Protein AF-A0A3R6WXN3-F1 (afdb_monomer_lite)

Secondary structure (DSSP, 8-state):
---SHHHHHHHHHHHHHHHHHHHHTTS-SS---HHHHHHHHHHHHHHHHHHHHHTT-PPPHHHHHHHHHHHHHHHHHHTT----S-HHHHHHHHHHHHHHHHHHHHHS-TTTS-----HHHHIIIIISTT----HHHHHHHHHTS-HHHHHHHHHHHHHHHHHHHHHHHHHH-

Structure (mmCIF, N/CA/C/O backbone):
data_AF-A0A3R6WXN3-F1
#
_entry.id   AF-A0A3R6WXN3-F1
#
loop_
_atom_site.group_PDB
_atom_site.id
_atom_site.type_symbol
_atom_site.label_atom_id
_atom_site.label_alt_id
_atom_site.label_comp_id
_atom_site.label_asym_id
_atom_site.label_entity_id
_atom_site.label_seq_id
_atom_site.pdbx_PDB_ins_code
_atom_site.Cartn_x
_atom_site.Cartn_y
_atom_site.Cartn_z
_atom_site.occupancy
_atom_site.B_iso_or_equiv
_atom_site.auth_seq_id
_atom_site.auth_comp_id
_atom_site.auth_asym_id
_atom_site.auth_atom_id
_atom_site.pdbx_PDB_model_num
ATOM 1 N N . MET A 1 1 ? 15.542 31.190 21.654 1.00 34.03 1 MET A N 1
ATOM 2 C CA . MET A 1 1 ? 14.391 30.299 21.918 1.00 34.03 1 MET A CA 1
ATOM 3 C C . MET A 1 1 ? 13.764 29.951 20.568 1.00 34.03 1 MET A C 1
ATOM 5 O O . MET A 1 1 ? 12.967 30.729 20.076 1.00 34.03 1 MET A O 1
ATOM 9 N N . PHE A 1 2 ? 14.236 28.900 19.885 1.00 37.50 2 PHE A N 1
ATOM 10 C CA . PHE A 1 2 ? 13.886 28.645 18.471 1.00 37.50 2 PHE A CA 1
ATOM 11 C C . PHE A 1 2 ? 13.915 27.142 18.123 1.00 37.50 2 PHE A C 1
ATOM 13 O O . PHE A 1 2 ? 14.601 26.717 17.206 1.00 37.50 2 PHE A O 1
ATOM 20 N N . PHE A 1 3 ? 13.191 26.316 18.887 1.00 35.59 3 PHE A N 1
ATOM 21 C CA . PHE A 1 3 ? 13.137 24.857 18.663 1.00 35.59 3 PHE A CA 1
ATOM 22 C C . PHE A 1 3 ? 11.723 24.284 18.446 1.00 35.59 3 PHE A C 1
ATOM 24 O O . PHE A 1 3 ? 11.579 23.080 18.275 1.00 35.59 3 PHE A O 1
ATOM 31 N N . PHE A 1 4 ? 10.676 25.114 18.381 1.00 36.97 4 PHE A N 1
ATOM 32 C CA . PHE A 1 4 ? 9.289 24.616 18.365 1.00 36.97 4 PHE A CA 1
ATOM 33 C C . PHE A 1 4 ? 8.643 24.418 16.980 1.00 36.97 4 PHE A C 1
ATOM 35 O O . PHE A 1 4 ? 7.598 23.786 16.906 1.00 36.97 4 PHE A O 1
ATOM 42 N N . ASN A 1 5 ? 9.256 24.864 15.875 1.00 37.75 5 ASN A N 1
ATOM 43 C CA . ASN A 1 5 ? 8.636 24.766 14.537 1.00 37.75 5 ASN A CA 1
ATOM 44 C C . ASN A 1 5 ? 9.020 23.524 13.717 1.00 37.75 5 ASN A C 1
ATOM 46 O O . ASN A 1 5 ? 8.489 23.324 12.629 1.00 37.75 5 ASN A O 1
ATOM 50 N N . PHE A 1 6 ? 9.953 22.701 14.199 1.00 41.88 6 PHE A N 1
ATOM 51 C CA . PHE A 1 6 ? 10.406 21.517 13.459 1.00 41.88 6 PHE A CA 1
ATOM 52 C C . PHE A 1 6 ? 9.632 20.248 13.846 1.00 41.88 6 PHE A C 1
ATOM 54 O O . PHE A 1 6 ? 9.485 19.350 13.024 1.00 41.88 6 PHE A O 1
ATOM 61 N N . PHE A 1 7 ? 9.110 20.181 15.076 1.00 38.62 7 PHE A N 1
ATOM 62 C CA . PHE A 1 7 ? 8.311 19.049 15.556 1.00 38.62 7 PHE A CA 1
ATOM 63 C C . PHE A 1 7 ? 6.881 19.071 14.999 1.00 38.62 7 PHE A C 1
ATOM 65 O O . PHE A 1 7 ? 6.411 18.045 14.517 1.00 38.62 7 PHE A O 1
ATOM 72 N N . SER A 1 8 ? 6.236 20.244 14.950 1.00 47.31 8 SER A N 1
ATOM 73 C CA . SER A 1 8 ? 4.891 20.400 14.370 1.00 47.31 8 SER A CA 1
ATOM 74 C C . SER A 1 8 ? 4.845 20.056 12.878 1.00 47.31 8 SER A C 1
ATOM 76 O O . SER A 1 8 ? 3.895 19.437 12.416 1.00 47.31 8 SER A O 1
ATOM 78 N N . LYS A 1 9 ? 5.904 20.392 12.128 1.00 53.75 9 LYS A N 1
ATOM 79 C CA . LYS A 1 9 ? 6.009 20.102 10.691 1.00 53.75 9 LYS A CA 1
ATOM 80 C C . LYS A 1 9 ? 6.159 18.601 10.389 1.00 53.75 9 LYS A C 1
ATOM 82 O O . LYS A 1 9 ? 5.793 18.170 9.306 1.00 53.75 9 LYS A O 1
ATOM 87 N N . LYS A 1 10 ? 6.691 17.798 11.323 1.00 53.91 10 LYS A N 1
ATOM 88 C CA . LYS A 1 10 ? 6.914 16.347 11.142 1.00 53.91 10 LYS A CA 1
ATOM 89 C C . LYS A 1 10 ? 5.653 15.513 11.363 1.00 53.91 10 LYS A C 1
ATOM 91 O O . LYS A 1 10 ? 5.389 14.614 10.570 1.00 53.91 10 LYS A O 1
ATOM 96 N N . GLU A 1 11 ? 4.867 15.827 12.396 1.00 56.69 11 GLU A N 1
ATOM 97 C CA . GLU A 1 11 ? 3.545 15.205 12.597 1.00 56.69 11 GLU A CA 1
ATOM 98 C C . GLU A 1 11 ? 2.594 15.509 11.429 1.00 56.69 11 GLU A C 1
ATOM 100 O O . GLU A 1 11 ? 1.816 14.650 11.017 1.00 56.69 11 GLU A O 1
ATOM 105 N N . ASP A 1 12 ? 2.718 16.698 10.835 1.00 75.75 12 ASP A N 1
ATOM 106 C CA . ASP A 1 12 ? 1.912 17.122 9.687 1.00 75.75 12 ASP A CA 1
ATOM 107 C C . ASP A 1 12 ? 2.216 16.316 8.407 1.00 75.75 12 ASP A C 1
ATOM 109 O O . ASP A 1 12 ? 1.316 16.026 7.615 1.00 75.75 12 ASP A O 1
ATOM 113 N N . VAL A 1 13 ? 3.465 15.868 8.219 1.00 86.25 13 VAL A N 1
ATOM 114 C CA . VAL A 1 13 ? 3.858 15.064 7.048 1.00 86.25 13 VAL A CA 1
ATOM 115 C C . VAL A 1 13 ? 3.232 13.672 7.090 1.00 86.25 13 VAL A C 1
ATOM 117 O O . VAL A 1 13 ? 2.617 13.264 6.106 1.00 86.25 13 VAL A O 1
ATOM 120 N N . LEU A 1 14 ? 3.320 12.956 8.218 1.00 89.06 14 LEU A N 1
ATOM 121 C CA . LEU A 1 14 ? 2.744 11.608 8.322 1.00 89.06 14 LEU A CA 1
ATOM 122 C C . LEU A 1 14 ? 1.218 11.635 8.176 1.00 89.06 14 LEU A C 1
ATOM 124 O O . LEU A 1 14 ? 0.645 10.857 7.415 1.00 89.06 14 LEU A O 1
ATOM 128 N N . ALA A 1 15 ? 0.560 12.595 8.830 1.00 90.94 15 ALA A N 1
ATOM 129 C CA . ALA A 1 15 ? -0.877 12.799 8.683 1.00 90.94 15 ALA A CA 1
ATOM 130 C C . ALA A 1 15 ? -1.274 13.149 7.237 1.00 90.94 15 ALA A C 1
ATOM 132 O O . ALA A 1 15 ? -2.352 12.769 6.770 1.00 90.94 15 ALA A O 1
ATOM 133 N N . SER A 1 16 ? -0.415 13.867 6.513 1.00 92.75 16 SER A N 1
ATOM 134 C CA . SER A 1 16 ? -0.629 14.160 5.099 1.00 92.75 16 SER A CA 1
ATOM 135 C C . SER A 1 16 ? -0.473 12.921 4.220 1.00 92.75 16 SER A C 1
ATOM 137 O O . SER A 1 16 ? -1.318 12.705 3.353 1.00 92.75 16 SER A O 1
ATOM 139 N N . ILE A 1 17 ? 0.532 12.074 4.475 1.00 94.56 17 ILE A N 1
ATOM 140 C CA . ILE A 1 17 ? 0.704 10.781 3.791 1.00 94.56 17 ILE A CA 1
ATOM 141 C C . ILE A 1 17 ? -0.550 9.926 3.966 1.00 94.56 17 ILE A C 1
ATOM 143 O O . ILE A 1 17 ? -1.098 9.453 2.976 1.00 94.56 17 ILE A O 1
ATOM 147 N N . PHE A 1 18 ? -1.067 9.811 5.191 1.00 95.56 18 PHE A N 1
ATOM 148 C CA . PHE A 1 18 ? -2.301 9.075 5.477 1.00 95.56 18 PHE A CA 1
ATOM 149 C C . PHE A 1 18 ? -3.484 9.574 4.638 1.00 95.56 18 PHE A C 1
ATOM 151 O O . PHE A 1 18 ? -4.125 8.796 3.935 1.00 95.56 18 PHE A O 1
ATOM 158 N N . LYS A 1 19 ? -3.722 10.891 4.616 1.00 95.44 19 LYS A N 1
ATOM 159 C CA . LYS A 1 19 ? -4.796 11.492 3.806 1.00 95.44 19 LYS A CA 1
ATOM 160 C C . LYS A 1 19 ? -4.613 11.265 2.306 1.00 95.44 19 LYS A C 1
ATOM 162 O O . LYS A 1 19 ? -5.605 11.170 1.583 1.00 95.44 19 LYS A O 1
ATOM 167 N N . ILE A 1 20 ? -3.373 11.265 1.820 1.00 96.50 20 ILE A N 1
ATOM 168 C CA . ILE A 1 20 ? -3.072 11.005 0.410 1.00 96.50 20 ILE A CA 1
ATOM 169 C C . ILE A 1 20 ? -3.349 9.533 0.093 1.00 96.50 20 ILE A C 1
ATOM 171 O O . ILE A 1 20 ? -4.087 9.271 -0.851 1.00 96.50 20 ILE A O 1
ATOM 175 N N . ALA A 1 21 ? -2.854 8.600 0.906 1.00 96.94 21 ALA A N 1
ATOM 176 C CA . ALA A 1 21 ? -3.060 7.162 0.737 1.00 96.94 21 ALA A CA 1
ATOM 177 C C . ALA A 1 21 ? -4.553 6.776 0.779 1.00 96.94 21 ALA A C 1
ATOM 179 O O . ALA A 1 21 ? -5.037 6.008 -0.049 1.00 96.94 21 ALA A O 1
ATOM 180 N N . GLU A 1 22 ? -5.340 7.383 1.671 1.00 97.06 22 GLU A N 1
ATOM 181 C CA . GLU A 1 22 ? -6.793 7.165 1.718 1.00 97.06 22 GLU A CA 1
ATOM 182 C C . GLU A 1 22 ? -7.529 7.682 0.477 1.00 97.06 22 GLU A C 1
ATOM 184 O O . GLU A 1 22 ? -8.554 7.123 0.087 1.00 97.06 22 GLU A O 1
ATOM 189 N N . LYS A 1 23 ? -7.026 8.729 -0.182 1.00 96.25 23 LYS A N 1
ATOM 190 C CA . LYS A 1 23 ? -7.529 9.103 -1.512 1.00 96.25 23 LYS A CA 1
ATOM 191 C C . LYS A 1 23 ? -7.046 8.112 -2.568 1.00 96.25 23 LYS A C 1
ATOM 193 O O . LYS A 1 23 ? -7.823 7.742 -3.445 1.00 96.25 23 LYS A O 1
ATOM 198 N N . GLY A 1 24 ? -5.792 7.679 -2.458 1.00 94.56 24 GLY A N 1
ATOM 199 C CA . GLY A 1 24 ? -5.125 6.746 -3.360 1.00 94.56 24 GLY A CA 1
ATOM 200 C C . GLY A 1 24 ? -5.875 5.434 -3.517 1.00 94.56 24 GLY A C 1
ATOM 201 O O . GLY A 1 24 ? -6.153 5.033 -4.644 1.00 94.56 24 GLY A O 1
ATOM 202 N N . MET A 1 25 ? -6.352 4.853 -2.414 1.00 94.38 25 MET A N 1
ATOM 203 C CA . MET A 1 25 ? -7.116 3.603 -2.456 1.00 94.38 25 MET A CA 1
ATOM 204 C C . MET A 1 25 ? -8.441 3.690 -3.238 1.00 94.38 25 MET A C 1
ATOM 206 O O . MET A 1 25 ? -9.033 2.656 -3.544 1.00 94.38 25 MET A O 1
ATOM 210 N N . TYR A 1 26 ? -8.930 4.895 -3.558 1.00 94.06 26 TYR A N 1
ATOM 211 C CA . TYR A 1 26 ? -10.069 5.129 -4.458 1.00 94.06 26 TYR A CA 1
ATOM 212 C C . TYR A 1 26 ? -9.668 5.714 -5.817 1.00 94.06 26 TYR A C 1
ATOM 214 O O . TYR A 1 26 ? -10.491 5.737 -6.728 1.00 94.06 26 TYR A O 1
ATOM 222 N N . ASN A 1 27 ? -8.424 6.164 -5.960 1.00 92.56 27 ASN A N 1
ATOM 223 C CA . ASN A 1 27 ? -7.872 6.767 -7.165 1.00 92.56 27 ASN A CA 1
ATOM 224 C C . ASN A 1 27 ? -7.062 5.738 -7.966 1.00 92.56 27 ASN A C 1
ATOM 226 O O . ASN A 1 27 ? -5.871 5.918 -8.216 1.00 92.56 27 ASN A O 1
ATOM 230 N N . ILE A 1 28 ? -7.712 4.632 -8.315 1.00 92.00 28 ILE A N 1
ATOM 231 C CA . ILE A 1 28 ? -7.183 3.600 -9.204 1.00 92.00 28 ILE A CA 1
ATOM 232 C C . ILE A 1 28 ? -8.337 3.080 -10.058 1.00 92.00 28 ILE A C 1
ATOM 234 O O . ILE A 1 28 ? -9.380 2.690 -9.527 1.00 92.00 28 ILE A O 1
ATOM 238 N N . ASP A 1 29 ? -8.156 3.097 -11.377 1.00 91.81 29 ASP A N 1
ATOM 239 C CA . ASP A 1 29 ? -9.150 2.605 -12.335 1.00 91.81 29 ASP A CA 1
ATOM 240 C C . ASP A 1 29 ? -8.973 1.098 -12.570 1.00 91.81 29 ASP A C 1
ATOM 242 O O . ASP A 1 29 ? -8.630 0.634 -13.654 1.00 91.81 29 ASP A O 1
ATOM 246 N N . PHE A 1 30 ? -9.110 0.327 -11.491 1.00 89.88 30 PHE A N 1
ATOM 247 C CA . PHE A 1 30 ? -9.015 -1.130 -11.515 1.00 89.88 30 PHE A CA 1
ATOM 248 C C . PHE A 1 30 ? -10.002 -1.737 -10.506 1.00 89.88 30 PHE A C 1
ATOM 250 O O . PHE A 1 30 ? -10.128 -1.223 -9.385 1.00 89.88 30 PHE A O 1
ATOM 257 N N . PRO A 1 31 ? -10.728 -2.816 -10.857 1.00 89.50 31 PRO A N 1
ATOM 258 C CA . PRO A 1 31 ? -11.664 -3.452 -9.942 1.00 89.50 31 PRO A CA 1
ATOM 259 C C . PRO A 1 31 ? -10.911 -4.122 -8.787 1.00 89.50 31 PRO A C 1
ATOM 261 O O . PRO A 1 31 ? -10.210 -5.113 -8.967 1.00 89.50 31 PRO A O 1
ATOM 264 N N . ILE A 1 32 ? -11.089 -3.589 -7.578 1.00 90.94 32 ILE A N 1
ATOM 265 C CA . ILE A 1 32 ? -10.445 -4.088 -6.358 1.00 90.94 32 ILE A CA 1
ATOM 266 C C . ILE A 1 32 ? -11.455 -4.297 -5.230 1.00 90.94 32 ILE A C 1
ATOM 268 O O . ILE A 1 32 ? -12.380 -3.495 -5.040 1.00 90.94 32 ILE A O 1
ATOM 272 N N . SER A 1 33 ? -11.262 -5.377 -4.466 1.00 93.69 33 SER A N 1
ATOM 273 C CA . SER A 1 33 ? -12.037 -5.681 -3.259 1.00 93.69 33 SER A CA 1
ATOM 274 C C . SER A 1 33 ? -11.747 -4.675 -2.140 1.00 93.69 33 SER A C 1
ATOM 276 O O . SER A 1 33 ? -10.815 -3.871 -2.221 1.00 93.69 33 SER A O 1
ATOM 278 N N . LYS A 1 34 ? -12.538 -4.702 -1.061 1.00 93.69 34 LYS A N 1
ATOM 279 C CA . LYS A 1 34 ? -12.279 -3.853 0.114 1.00 93.69 34 LYS A CA 1
ATOM 280 C C . LYS A 1 34 ? -10.962 -4.231 0.807 1.00 93.69 34 LYS A C 1
ATOM 282 O O . LYS A 1 34 ? -10.250 -3.346 1.267 1.00 93.69 34 LYS A O 1
ATOM 287 N N . GLU A 1 35 ? -10.613 -5.514 0.823 1.00 93.06 35 GLU A 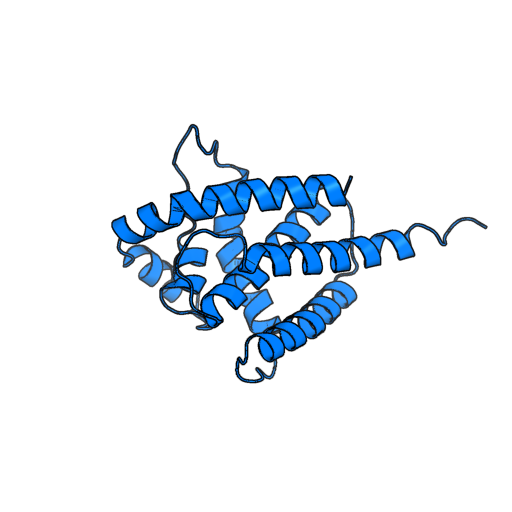N 1
ATOM 288 C CA . GLU A 1 35 ? -9.341 -6.022 1.329 1.00 93.06 35 GLU A CA 1
ATOM 289 C C . GLU A 1 35 ? -8.182 -5.570 0.426 1.00 93.06 35 GLU A C 1
ATOM 291 O O . GLU A 1 35 ? -7.177 -5.073 0.923 1.00 93.06 35 GLU A O 1
ATOM 296 N N . GLY A 1 36 ? -8.354 -5.632 -0.899 1.00 93.06 36 GLY A N 1
ATOM 297 C CA . GLY A 1 36 ? -7.370 -5.127 -1.859 1.00 93.06 36 GLY A CA 1
ATOM 298 C C . GLY A 1 36 ? -7.149 -3.614 -1.757 1.00 93.06 36 GLY A C 1
ATOM 299 O O . GLY A 1 36 ? -6.017 -3.150 -1.851 1.00 93.06 36 GLY A O 1
ATOM 300 N N . ARG A 1 37 ? -8.203 -2.829 -1.480 1.00 94.75 37 ARG A N 1
ATOM 301 C CA . ARG A 1 37 ? -8.082 -1.387 -1.171 1.00 94.75 37 ARG A CA 1
ATOM 302 C C . ARG A 1 37 ? -7.263 -1.134 0.085 1.00 94.75 37 ARG A C 1
ATOM 304 O O . ARG A 1 37 ? -6.510 -0.169 0.131 1.00 94.75 37 ARG A O 1
ATOM 311 N N . PHE A 1 38 ? -7.422 -1.977 1.097 1.00 94.25 38 PHE A N 1
ATOM 312 C CA . PHE A 1 38 ? -6.655 -1.866 2.330 1.00 94.25 38 PHE A CA 1
ATOM 313 C C . PHE A 1 38 ? -5.176 -2.221 2.124 1.00 94.25 38 PHE A C 1
ATOM 315 O O . PHE A 1 38 ? -4.305 -1.567 2.691 1.00 94.25 38 PHE A O 1
ATOM 322 N N . GLU A 1 39 ? -4.881 -3.194 1.263 1.00 93.50 39 GLU A N 1
ATOM 323 C CA . GLU A 1 39 ? -3.510 -3.527 0.852 1.00 93.50 39 GLU A CA 1
ATOM 324 C C . GLU A 1 39 ? -2.873 -2.389 0.037 1.00 93.50 39 GLU A C 1
ATOM 326 O O . GLU A 1 39 ? -1.748 -1.991 0.332 1.00 93.50 39 GLU A O 1
ATOM 331 N N . LEU A 1 40 ? -3.621 -1.773 -0.889 1.00 94.81 40 LEU A N 1
ATOM 332 C CA . LEU A 1 40 ? -3.168 -0.577 -1.611 1.00 94.81 40 LEU A CA 1
ATOM 333 C C . LEU A 1 40 ? -2.907 0.603 -0.666 1.00 94.81 40 LEU A C 1
ATOM 335 O O . LEU A 1 40 ? -1.882 1.260 -0.770 1.00 94.81 40 LEU A O 1
ATOM 339 N N . LEU A 1 41 ? -3.796 0.843 0.303 1.00 95.62 41 LEU A N 1
ATOM 340 C CA . LEU A 1 41 ? -3.605 1.875 1.324 1.00 95.62 41 LEU A CA 1
ATOM 341 C C . LEU A 1 41 ? -2.285 1.677 2.083 1.00 95.62 41 LEU A C 1
ATOM 343 O O . LEU A 1 41 ? -1.530 2.628 2.269 1.00 95.62 41 LEU A O 1
ATOM 347 N N . MET A 1 42 ? -2.016 0.455 2.548 1.00 94.94 42 MET A N 1
ATOM 348 C CA . MET A 1 42 ? -0.777 0.142 3.257 1.00 94.94 42 MET A CA 1
ATOM 349 C C . MET A 1 42 ? 0.452 0.341 2.359 1.00 94.94 42 MET A C 1
ATOM 351 O O . MET A 1 42 ? 1.438 0.929 2.805 1.00 94.94 42 MET A O 1
ATOM 355 N N . PHE A 1 43 ? 0.382 -0.083 1.096 1.00 94.12 43 PHE A N 1
ATOM 356 C CA . PHE A 1 43 ? 1.439 0.160 0.117 1.00 94.12 43 PHE A CA 1
ATOM 357 C C . PHE A 1 43 ? 1.703 1.661 -0.085 1.00 94.12 43 PHE A C 1
ATOM 359 O O . PHE A 1 43 ? 2.853 2.097 -0.030 1.00 94.12 43 PHE A O 1
ATOM 366 N N . ASP A 1 44 ? 0.651 2.465 -0.246 1.00 95.38 44 ASP A N 1
ATOM 367 C CA . ASP A 1 44 ? 0.745 3.911 -0.463 1.00 95.38 44 ASP A CA 1
ATOM 368 C C . ASP A 1 44 ? 1.381 4.634 0.730 1.00 95.38 44 ASP A C 1
ATOM 370 O O . ASP A 1 44 ? 2.218 5.526 0.553 1.00 95.38 44 ASP A O 1
ATOM 374 N N . ILE A 1 45 ? 1.010 4.235 1.955 1.00 94.94 45 ILE A N 1
ATOM 375 C CA . ILE A 1 45 ? 1.631 4.743 3.185 1.00 94.94 45 ILE A CA 1
ATOM 376 C C . ILE A 1 45 ? 3.121 4.402 3.182 1.00 94.94 45 ILE A C 1
ATOM 378 O O . ILE A 1 45 ? 3.949 5.288 3.403 1.00 94.94 45 ILE A O 1
ATOM 382 N N . TRP A 1 46 ? 3.471 3.150 2.876 1.00 93.12 46 TRP A N 1
ATOM 383 C CA . TRP A 1 46 ? 4.859 2.699 2.854 1.00 93.12 46 TRP A CA 1
ATOM 384 C C . TRP A 1 46 ? 5.699 3.448 1.810 1.00 93.12 46 TRP A C 1
ATOM 386 O O . TRP A 1 46 ? 6.801 3.912 2.115 1.00 93.12 46 TRP A O 1
ATOM 396 N N . LEU A 1 47 ? 5.167 3.662 0.603 1.00 91.81 47 LEU A N 1
ATOM 397 C CA . LEU A 1 47 ? 5.825 4.478 -0.417 1.00 91.81 47 LEU A CA 1
ATOM 398 C C . LEU A 1 47 ? 6.017 5.926 0.052 1.00 91.81 47 LEU A C 1
ATOM 400 O O . LEU A 1 47 ? 7.077 6.513 -0.171 1.00 91.81 47 LEU A O 1
ATOM 404 N N . GLY A 1 48 ? 5.020 6.509 0.718 1.00 92.00 48 GLY A N 1
ATOM 405 C CA . GLY A 1 48 ? 5.131 7.855 1.274 1.00 92.00 48 GLY A CA 1
ATOM 406 C C . GLY A 1 48 ? 6.194 7.977 2.356 1.00 92.00 48 GLY A C 1
ATOM 407 O O . GLY A 1 48 ? 6.970 8.937 2.339 1.00 92.00 48 GLY A O 1
ATOM 408 N N . GLU A 1 49 ? 6.283 6.997 3.255 1.00 90.38 49 GLU A N 1
ATOM 409 C CA . GLU A 1 49 ? 7.362 6.910 4.240 1.00 90.38 49 GLU A CA 1
ATOM 410 C C . GLU A 1 49 ? 8.729 6.813 3.550 1.00 90.38 49 GLU A C 1
ATOM 412 O O . GLU A 1 49 ? 9.620 7.607 3.852 1.00 90.38 49 GLU A O 1
ATOM 417 N N . PHE A 1 50 ? 8.871 5.919 2.566 1.00 89.19 50 PHE A N 1
ATOM 418 C CA . PHE A 1 50 ? 10.106 5.728 1.801 1.00 89.19 50 PHE A CA 1
ATOM 419 C C . PHE A 1 50 ? 10.572 7.019 1.106 1.00 89.19 50 PHE A C 1
ATOM 421 O O . PHE A 1 50 ? 11.737 7.409 1.202 1.00 89.19 50 PHE A O 1
ATOM 428 N N . LEU A 1 51 ? 9.664 7.731 0.432 1.00 88.12 51 LEU A N 1
ATOM 429 C CA . LEU A 1 51 ? 9.980 9.002 -0.229 1.00 88.12 51 LEU A CA 1
ATOM 430 C C . LEU A 1 51 ? 10.349 10.103 0.774 1.00 88.12 51 LEU A C 1
ATOM 432 O O . LEU A 1 51 ? 11.232 10.918 0.500 1.00 88.12 51 LEU A O 1
ATOM 436 N N . THR A 1 52 ? 9.697 10.127 1.935 1.00 87.94 52 THR A N 1
ATOM 437 C CA . THR A 1 52 ? 9.956 11.102 3.004 1.00 87.94 52 THR A CA 1
ATOM 438 C C . THR A 1 52 ? 11.339 10.892 3.620 1.00 87.94 52 THR A C 1
ATOM 440 O O . THR A 1 52 ? 12.114 11.846 3.742 1.00 87.94 52 THR A O 1
ATOM 443 N N . GLU A 1 53 ? 11.689 9.639 3.922 1.00 85.94 53 GLU A N 1
ATOM 444 C CA . GLU A 1 53 ? 13.010 9.253 4.426 1.00 85.94 53 GLU A CA 1
ATOM 445 C C . GLU A 1 53 ? 14.113 9.595 3.409 1.00 85.94 53 GLU A C 1
ATOM 447 O O . GLU A 1 53 ? 15.123 10.199 3.778 1.00 85.94 53 GLU A O 1
ATOM 452 N N . ASN A 1 54 ? 13.882 9.348 2.113 1.00 83.88 54 ASN A N 1
ATOM 453 C CA . ASN A 1 54 ? 14.812 9.731 1.042 1.00 83.88 54 ASN A CA 1
ATOM 454 C C . ASN A 1 54 ? 14.998 11.252 0.890 1.00 83.88 54 ASN A C 1
ATOM 456 O O . ASN A 1 54 ? 16.039 11.697 0.411 1.00 83.88 54 ASN A O 1
ATOM 460 N N . ASN A 1 55 ? 14.034 12.068 1.329 1.00 80.50 55 ASN A N 1
ATOM 461 C CA . ASN A 1 55 ? 14.164 13.530 1.389 1.00 80.50 55 ASN A CA 1
ATOM 462 C C . ASN A 1 55 ? 14.759 14.023 2.725 1.00 80.50 55 ASN A C 1
ATOM 464 O O . ASN A 1 55 ? 14.692 15.212 3.036 1.00 80.50 55 ASN A O 1
ATOM 468 N N . SER A 1 56 ? 15.370 13.130 3.516 1.00 80.88 56 SER A N 1
ATOM 469 C CA . SER A 1 56 ? 15.997 13.433 4.814 1.00 80.88 56 SER A CA 1
ATOM 470 C C . SER A 1 56 ? 15.030 14.002 5.864 1.00 80.88 56 SER A C 1
ATOM 472 O O . SER A 1 56 ? 15.447 14.651 6.829 1.00 80.88 56 SER A O 1
ATOM 474 N N . ILE A 1 57 ? 13.727 13.744 5.714 1.00 79.19 57 ILE A N 1
ATOM 475 C CA . ILE A 1 57 ? 12.712 14.087 6.710 1.00 79.19 57 ILE A CA 1
ATOM 476 C C . ILE A 1 57 ? 12.570 12.888 7.645 1.00 79.19 57 ILE A C 1
ATOM 478 O O . ILE A 1 57 ? 11.872 11.921 7.362 1.00 79.19 57 ILE A O 1
ATOM 482 N N . TYR A 1 58 ? 13.265 12.947 8.779 1.00 76.12 58 TYR A N 1
ATOM 483 C CA . TYR A 1 58 ? 13.236 11.861 9.754 1.00 76.12 58 TYR A CA 1
ATOM 484 C C . TYR A 1 58 ? 12.045 11.988 10.709 1.00 76.12 58 TYR A C 1
ATOM 486 O O . TYR A 1 58 ? 11.947 12.974 11.457 1.00 76.12 58 TYR A O 1
ATOM 494 N N . ILE A 1 59 ? 11.187 10.971 10.712 1.00 76.69 59 ILE A N 1
ATOM 495 C CA . ILE A 1 59 ? 10.093 10.774 11.667 1.00 76.69 59 ILE A CA 1
ATOM 496 C C . ILE A 1 59 ? 10.551 9.715 12.671 1.00 76.69 59 ILE A C 1
ATOM 498 O O . ILE A 1 59 ? 11.169 8.726 12.283 1.00 76.69 59 ILE A O 1
ATOM 502 N N . ASP A 1 60 ? 10.276 9.936 13.955 1.00 84.06 60 ASP A N 1
ATOM 503 C CA . ASP A 1 60 ? 10.602 8.956 14.988 1.00 84.06 60 ASP A CA 1
ATOM 504 C C . ASP A 1 60 ? 9.945 7.598 14.689 1.00 84.06 60 ASP A C 1
ATOM 506 O O . ASP A 1 60 ? 8.760 7.532 14.357 1.00 84.06 60 ASP A O 1
ATOM 510 N N . TYR A 1 61 ? 10.723 6.518 14.780 1.00 83.75 61 TYR A N 1
ATOM 511 C CA . TYR A 1 61 ? 10.281 5.187 14.367 1.00 83.75 61 TYR A CA 1
ATOM 512 C C . TYR A 1 61 ? 9.135 4.659 15.237 1.00 83.75 61 TYR A C 1
ATOM 514 O O . TYR A 1 61 ? 8.161 4.129 14.701 1.00 83.75 61 TYR A O 1
ATOM 522 N N . GLU A 1 62 ? 9.213 4.829 16.560 1.00 85.44 62 GLU A N 1
ATOM 523 C CA . GLU A 1 62 ? 8.166 4.362 17.474 1.00 85.44 62 GLU A CA 1
ATOM 524 C C . GLU A 1 62 ? 6.871 5.148 17.258 1.00 85.44 62 GLU A C 1
ATOM 526 O O . GLU A 1 62 ? 5.788 4.564 17.157 1.00 85.44 62 GLU A O 1
ATOM 531 N N . GLN A 1 63 ? 6.981 6.472 17.108 1.00 84.19 63 GLN A N 1
ATOM 532 C CA . GLN A 1 63 ? 5.843 7.332 16.798 1.00 84.19 63 GLN A CA 1
ATOM 533 C C . GLN A 1 63 ? 5.202 6.971 15.453 1.00 84.19 63 GLN A C 1
ATOM 535 O O . GLN A 1 63 ? 3.973 6.925 15.353 1.00 84.19 63 GLN A O 1
ATOM 540 N N . LYS A 1 64 ? 6.018 6.698 14.430 1.00 87.81 64 LYS A N 1
ATOM 541 C CA . LYS A 1 64 ? 5.567 6.308 13.090 1.00 87.81 64 LYS A CA 1
ATOM 542 C C . LYS A 1 64 ? 4.763 5.015 13.135 1.00 87.81 64 LYS A C 1
ATOM 544 O O . LYS A 1 64 ? 3.613 5.001 12.711 1.00 87.81 64 LYS A O 1
ATOM 549 N N . ILE A 1 65 ? 5.326 3.966 13.734 1.00 88.88 65 ILE A N 1
ATOM 550 C CA . ILE A 1 65 ? 4.670 2.661 13.869 1.00 88.88 65 ILE A CA 1
ATOM 551 C C . ILE A 1 65 ? 3.351 2.775 14.638 1.00 88.88 65 ILE A C 1
ATOM 553 O O . ILE A 1 65 ? 2.325 2.269 14.179 1.00 88.88 65 ILE A O 1
ATOM 557 N N . LYS A 1 66 ? 3.346 3.493 15.767 1.00 89.25 66 LYS A N 1
ATOM 558 C CA . LYS A 1 66 ? 2.131 3.704 16.560 1.00 89.25 66 LYS A CA 1
ATOM 559 C C . LYS A 1 66 ? 1.046 4.435 15.763 1.00 89.25 66 LYS A C 1
ATOM 561 O O . LYS A 1 66 ? -0.106 4.007 15.765 1.00 89.25 66 LYS A O 1
ATOM 566 N N . SER A 1 67 ? 1.414 5.515 15.075 1.00 90.69 67 SER A N 1
ATOM 567 C CA . SER A 1 67 ? 0.471 6.319 14.287 1.00 90.69 67 SER A CA 1
ATOM 568 C C . SER A 1 67 ? -0.094 5.523 13.111 1.00 90.69 67 SER A C 1
ATOM 570 O O . SER A 1 67 ? -1.292 5.592 12.841 1.00 90.69 67 SER A O 1
ATOM 572 N N . THR A 1 68 ? 0.745 4.725 12.445 1.00 91.75 68 THR A N 1
ATOM 573 C CA . THR A 1 68 ? 0.317 3.842 11.357 1.00 91.75 68 THR A CA 1
ATOM 574 C C . THR A 1 68 ? -0.631 2.756 11.868 1.00 91.75 68 THR A C 1
ATOM 576 O O . THR A 1 68 ? -1.676 2.545 11.264 1.00 91.75 68 THR A O 1
ATOM 579 N N . GLU A 1 69 ? -0.360 2.120 13.011 1.00 91.69 69 GLU A N 1
ATOM 580 C CA . GLU A 1 69 ? -1.275 1.137 13.618 1.00 91.69 69 GLU A CA 1
ATOM 581 C C . GLU A 1 69 ? -2.649 1.741 13.953 1.00 91.69 69 GLU A C 1
ATOM 583 O O . GLU A 1 69 ? -3.690 1.151 13.652 1.00 91.69 69 GLU A O 1
ATOM 588 N N . GLU A 1 70 ? -2.672 2.921 14.579 1.00 91.94 70 GLU A N 1
ATOM 589 C CA . GLU A 1 70 ? -3.916 3.625 14.914 1.00 91.94 70 GLU A CA 1
ATOM 590 C C . GLU A 1 70 ? -4.712 3.984 13.651 1.00 91.94 70 GLU A C 1
ATOM 592 O O . GLU A 1 70 ? -5.928 3.765 13.594 1.00 91.94 70 GLU A O 1
ATOM 597 N N . TYR A 1 71 ? -4.025 4.470 12.617 1.00 93.81 71 TYR A N 1
ATOM 598 C CA . TYR A 1 71 ? -4.648 4.838 11.353 1.00 93.81 71 TYR A CA 1
ATOM 599 C C . TYR A 1 71 ? -5.173 3.622 10.577 1.00 93.81 71 TYR A C 1
ATOM 601 O O . TYR A 1 71 ? -6.317 3.624 10.119 1.00 93.81 71 TYR A O 1
ATOM 609 N N . LEU A 1 72 ? -4.396 2.542 10.484 1.00 93.44 72 LEU A N 1
ATOM 610 C CA . LEU A 1 72 ? -4.819 1.317 9.804 1.00 93.44 72 LEU A CA 1
ATOM 611 C C . LEU A 1 72 ? -6.035 0.677 10.486 1.00 93.44 72 LEU A C 1
ATOM 613 O O . LEU A 1 72 ? -6.954 0.242 9.796 1.00 93.44 72 LEU A O 1
ATOM 617 N N . LYS A 1 73 ? -6.120 0.700 11.822 1.00 92.50 73 LYS A N 1
ATOM 618 C CA . LYS A 1 73 ? -7.325 0.254 12.549 1.00 92.50 73 LYS A CA 1
ATOM 619 C C . LYS A 1 73 ? -8.562 1.073 12.194 1.00 92.50 73 LYS A C 1
ATOM 621 O O . LYS A 1 73 ? -9.640 0.506 11.996 1.00 92.50 73 LYS A O 1
ATOM 626 N N . LEU A 1 74 ? -8.417 2.397 12.110 1.00 93.38 74 LEU A N 1
ATOM 627 C CA . LEU A 1 74 ? -9.500 3.286 11.693 1.00 93.38 74 LEU A CA 1
ATOM 628 C C . LEU A 1 74 ? -9.974 2.940 10.275 1.00 93.38 74 LEU A C 1
ATOM 630 O O . LEU A 1 74 ? -11.178 2.829 10.036 1.00 93.38 74 LEU A O 1
ATOM 634 N N . MET A 1 75 ? -9.039 2.719 9.353 1.00 94.44 75 MET A N 1
ATOM 635 C CA . MET A 1 75 ? -9.349 2.415 7.957 1.00 94.44 75 MET A CA 1
ATOM 636 C C . MET A 1 75 ? -9.949 1.021 7.767 1.00 94.44 75 MET A C 1
ATOM 638 O O . MET A 1 75 ? -10.920 0.882 7.024 1.00 94.44 75 MET A O 1
ATOM 642 N N . ALA A 1 76 ? -9.463 0.014 8.494 1.00 91.88 76 ALA A N 1
ATOM 643 C CA . ALA A 1 76 ? -10.062 -1.318 8.516 1.00 91.88 76 ALA A CA 1
ATOM 644 C C . ALA A 1 76 ? -11.531 -1.254 8.968 1.00 91.88 76 ALA A C 1
ATOM 646 O O . ALA A 1 76 ? -12.413 -1.800 8.303 1.00 91.88 76 ALA A O 1
ATOM 647 N N . SER A 1 77 ? -11.813 -0.500 10.037 1.00 91.88 77 SER A N 1
ATOM 648 C CA . SER A 1 77 ? -13.181 -0.253 10.509 1.00 91.88 77 SER A CA 1
ATOM 649 C C . SER A 1 77 ? -14.040 0.447 9.448 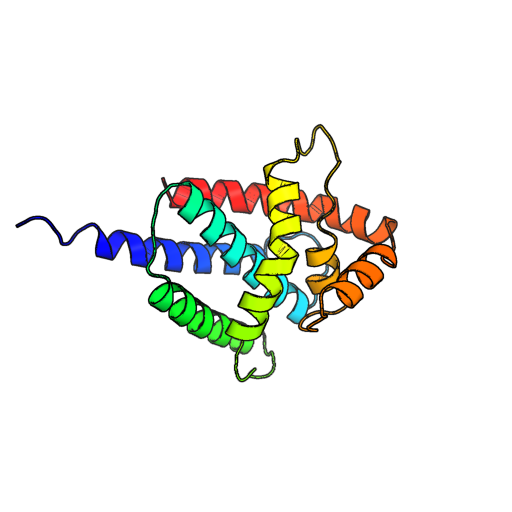1.00 91.88 77 SER A C 1
ATOM 651 O O . SER A 1 77 ? -15.141 -0.010 9.138 1.00 91.88 77 SER A O 1
ATOM 653 N N . LYS A 1 78 ? -13.515 1.507 8.815 1.00 93.56 78 LYS A N 1
ATOM 654 C CA . LYS A 1 78 ? -14.207 2.258 7.753 1.00 93.56 78 LYS A CA 1
ATOM 655 C C . LYS A 1 78 ? -14.543 1.394 6.532 1.00 93.56 78 LYS A C 1
ATOM 657 O O . LYS A 1 78 ? -15.589 1.589 5.918 1.00 93.56 78 LYS A O 1
ATOM 662 N N . LEU A 1 79 ? -13.677 0.442 6.191 1.00 91.50 79 LEU A N 1
ATOM 663 C CA . LEU A 1 79 ? -13.884 -0.508 5.096 1.00 91.50 79 LEU A CA 1
ATOM 664 C C . LEU A 1 79 ? -14.773 -1.701 5.490 1.00 91.50 79 LEU A C 1
ATOM 666 O O . LEU A 1 79 ? -15.100 -2.523 4.635 1.00 91.50 79 LEU A O 1
ATOM 670 N N . GLY A 1 80 ? -15.181 -1.820 6.759 1.00 91.69 80 GLY A N 1
ATOM 671 C CA . GLY A 1 80 ? -15.939 -2.972 7.250 1.00 91.69 80 GLY A CA 1
ATOM 672 C C . GLY A 1 80 ? -15.127 -4.270 7.195 1.00 91.69 80 GLY A C 1
ATOM 673 O O . GLY A 1 80 ? -15.666 -5.333 6.864 1.00 91.69 80 GLY A O 1
ATOM 674 N N . LEU A 1 81 ? -13.819 -4.172 7.438 1.00 89.00 81 LEU A N 1
ATOM 675 C CA . LEU A 1 81 ? -12.926 -5.309 7.631 1.00 89.00 81 LEU A CA 1
ATOM 676 C C . LEU A 1 81 ? -13.004 -5.785 9.088 1.00 89.00 81 LEU A C 1
ATOM 678 O O . LEU A 1 81 ? -13.305 -4.987 9.983 1.00 89.00 81 LEU A O 1
ATOM 682 N N . PRO A 1 82 ? -12.774 -7.082 9.353 1.00 82.38 82 PRO A N 1
ATOM 683 C CA . PRO A 1 82 ? -12.740 -7.578 10.718 1.00 82.38 82 PRO A CA 1
ATOM 684 C C . PRO A 1 82 ? -11.662 -6.831 11.519 1.00 82.38 82 PRO A C 1
ATOM 686 O O . PRO A 1 82 ? -10.600 -6.520 10.979 1.00 82.38 82 PRO A O 1
ATOM 689 N N . PRO A 1 83 ? -11.908 -6.538 12.808 1.00 68.94 83 PRO A N 1
ATOM 690 C CA . PRO A 1 83 ? -10.913 -5.900 13.653 1.00 68.94 83 PRO A CA 1
ATOM 691 C C . PRO A 1 83 ? -9.738 -6.858 13.860 1.00 68.94 83 PRO A C 1
ATOM 693 O O . PRO A 1 83 ? -9.767 -7.749 14.712 1.00 68.94 83 PRO A O 1
ATOM 696 N N . GLU A 1 84 ? -8.693 -6.677 13.063 1.00 70.00 84 GLU A N 1
ATOM 697 C CA . GLU A 1 84 ? -7.437 -7.384 13.237 1.00 70.00 84 GLU A CA 1
ATOM 698 C C . GLU A 1 84 ? -6.784 -6.915 14.543 1.00 70.00 84 GLU A C 1
ATOM 700 O O . GLU A 1 84 ? -6.709 -5.718 14.835 1.00 70.00 84 GLU A O 1
ATOM 705 N N . LYS A 1 85 ? -6.264 -7.847 15.348 1.00 61.12 85 LYS A N 1
ATOM 706 C CA . LYS A 1 85 ? -5.623 -7.478 16.623 1.00 61.12 85 LYS A CA 1
ATOM 707 C C . LYS A 1 85 ? -4.345 -6.648 16.432 1.00 61.12 85 LYS A C 1
ATOM 709 O O . LYS A 1 85 ? -3.969 -5.951 17.373 1.00 61.12 85 LYS A O 1
ATOM 714 N N . LYS A 1 86 ? -3.670 -6.765 15.277 1.00 68.69 86 LYS A N 1
ATOM 715 C CA . LYS A 1 86 ? -2.388 -6.102 14.964 1.00 68.69 86 LYS A CA 1
ATOM 716 C C . LYS A 1 86 ? -2.240 -5.833 13.456 1.00 68.69 86 LYS A C 1
ATOM 718 O O . LYS A 1 86 ? -1.639 -6.652 12.760 1.00 68.69 86 LYS A O 1
ATOM 723 N N . CYS A 1 87 ? -2.761 -4.706 12.964 1.00 79.56 87 CYS A N 1
ATOM 724 C CA . CYS A 1 87 ? -2.607 -4.302 11.554 1.00 79.56 87 CYS A CA 1
ATOM 725 C C . CYS A 1 87 ? -1.134 -3.998 11.224 1.00 79.56 87 CYS A C 1
ATOM 727 O O . CYS A 1 87 ? -0.638 -4.351 10.161 1.00 79.56 87 CYS A O 1
ATOM 729 N N . GLU A 1 88 ? -0.408 -3.457 12.198 1.00 77.62 88 GLU A N 1
ATOM 730 C CA . GLU A 1 88 ? 1.029 -3.202 12.206 1.00 77.62 88 GLU A CA 1
ATOM 731 C C . GLU A 1 88 ? 1.827 -4.426 11.775 1.00 77.62 88 GLU A C 1
ATOM 733 O O . GLU A 1 88 ? 2.771 -4.316 11.003 1.00 77.62 88 GLU A O 1
ATOM 738 N N . ARG A 1 89 ? 1.458 -5.616 12.260 1.00 80.19 89 ARG A N 1
ATOM 739 C CA . ARG A 1 89 ? 2.210 -6.829 11.939 1.00 80.19 89 ARG A CA 1
ATOM 740 C C . ARG A 1 89 ? 2.110 -7.158 10.454 1.00 80.19 89 ARG A C 1
ATOM 742 O O . ARG A 1 89 ? 3.109 -7.560 9.869 1.00 80.19 89 ARG A O 1
ATOM 749 N N . ILE A 1 90 ? 0.922 -7.000 9.872 1.00 82.38 90 ILE A N 1
ATOM 750 C CA . ILE A 1 90 ? 0.708 -7.182 8.433 1.00 82.38 90 ILE A CA 1
ATOM 751 C C . ILE A 1 90 ? 1.491 -6.106 7.683 1.00 82.38 90 ILE A C 1
ATOM 753 O O . ILE A 1 90 ? 2.253 -6.438 6.787 1.00 82.38 90 ILE A O 1
ATOM 757 N N . TYR A 1 91 ? 1.388 -4.849 8.114 1.00 86.06 91 TYR A N 1
ATOM 758 C CA . TYR A 1 91 ? 2.095 -3.720 7.514 1.00 86.06 91 TYR A CA 1
ATOM 759 C C . TYR A 1 91 ? 3.623 -3.908 7.482 1.00 86.06 91 TYR A C 1
ATOM 761 O O . TYR A 1 91 ? 4.236 -3.811 6.422 1.00 86.06 91 TYR A O 1
ATOM 769 N N . ILE A 1 92 ? 4.238 -4.246 8.621 1.00 84.00 92 ILE A N 1
ATOM 770 C CA . ILE A 1 92 ? 5.683 -4.502 8.729 1.00 84.00 92 ILE A CA 1
ATOM 771 C C . ILE A 1 92 ? 6.083 -5.696 7.863 1.00 84.00 92 ILE A C 1
ATOM 773 O O . ILE A 1 92 ? 7.089 -5.633 7.167 1.00 84.00 92 ILE A O 1
ATOM 777 N N . PHE A 1 93 ? 5.291 -6.769 7.879 1.00 83.12 93 PHE A N 1
ATOM 778 C CA . PHE A 1 93 ? 5.567 -7.947 7.063 1.00 83.12 93 PHE A CA 1
ATOM 779 C C . PHE A 1 93 ? 5.516 -7.630 5.561 1.00 83.12 93 PHE A C 1
ATOM 781 O O . PHE A 1 93 ? 6.380 -8.040 4.791 1.00 83.12 93 PHE A O 1
ATOM 788 N N . ARG A 1 94 ? 4.499 -6.876 5.139 1.00 83.81 94 ARG A N 1
ATOM 789 C CA . ARG A 1 94 ? 4.291 -6.491 3.744 1.00 83.81 94 ARG A CA 1
ATOM 790 C C . ARG A 1 94 ? 5.359 -5.542 3.234 1.00 83.81 94 ARG A C 1
ATOM 792 O O . ARG A 1 94 ? 5.760 -5.670 2.082 1.00 83.81 94 ARG A O 1
ATOM 799 N N . LYS A 1 95 ? 5.843 -4.635 4.083 1.00 82.44 95 LYS A N 1
ATOM 800 C CA . LYS A 1 95 ? 6.932 -3.709 3.759 1.00 82.44 95 LYS A CA 1
ATOM 801 C C . LYS A 1 95 ? 8.142 -4.426 3.149 1.00 82.44 95 LYS A C 1
ATOM 803 O O . LYS A 1 95 ? 8.699 -3.915 2.180 1.00 82.44 95 LYS A O 1
ATOM 808 N N . ASP A 1 96 ? 8.531 -5.589 3.670 1.00 78.69 96 ASP A N 1
ATOM 8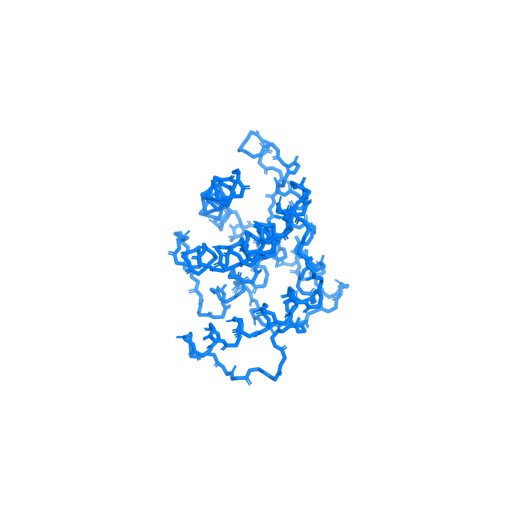09 C CA . ASP A 1 96 ? 9.691 -6.327 3.156 1.00 78.69 96 ASP A CA 1
ATOM 810 C C . ASP A 1 96 ? 9.437 -6.865 1.737 1.00 78.69 96 ASP A C 1
ATOM 812 O O . ASP A 1 96 ? 10.297 -6.753 0.860 1.00 78.69 96 ASP A O 1
ATOM 816 N N . GLY A 1 97 ? 8.224 -7.360 1.471 1.00 78.25 97 GLY A N 1
ATOM 817 C CA . GLY A 1 97 ? 7.804 -7.784 0.132 1.00 78.25 97 GLY A CA 1
ATOM 818 C C . GLY A 1 97 ? 7.687 -6.616 -0.850 1.00 78.25 97 GLY A C 1
ATOM 819 O O . GLY A 1 97 ? 8.251 -6.655 -1.944 1.00 78.25 97 GLY A O 1
ATOM 820 N N . TRP A 1 98 ? 7.037 -5.528 -0.433 1.00 86.50 98 TRP A N 1
ATOM 821 C CA . TRP A 1 98 ? 6.889 -4.315 -1.237 1.00 86.50 98 TRP A CA 1
ATOM 822 C C . TRP A 1 98 ? 8.192 -3.560 -1.449 1.00 86.50 98 TRP A C 1
ATOM 824 O O . TRP A 1 98 ? 8.262 -2.751 -2.366 1.00 86.50 98 TRP A O 1
ATOM 834 N N . MET A 1 99 ? 9.233 -3.789 -0.646 1.00 85.62 99 MET A N 1
ATOM 835 C CA . MET A 1 99 ? 10.529 -3.156 -0.880 1.00 85.62 99 MET A CA 1
ATOM 836 C C . MET A 1 99 ? 11.064 -3.512 -2.269 1.00 85.62 99 MET A C 1
ATOM 838 O O . MET A 1 99 ? 11.563 -2.632 -2.967 1.00 85.62 99 MET A O 1
ATOM 842 N N . ARG A 1 100 ? 10.918 -4.771 -2.709 1.00 81.75 100 ARG A N 1
ATOM 843 C CA . ARG A 1 100 ? 11.307 -5.163 -4.074 1.00 81.75 100 ARG A CA 1
ATOM 844 C C . ARG A 1 100 ? 10.477 -4.411 -5.109 1.00 81.75 100 ARG A C 1
ATOM 846 O O . ARG A 1 100 ? 11.057 -3.870 -6.047 1.00 81.75 100 ARG A O 1
ATOM 853 N N . ASP A 1 101 ? 9.170 -4.310 -4.870 1.00 85.19 101 ASP A N 1
ATOM 854 C CA . ASP A 1 101 ? 8.238 -3.589 -5.737 1.00 85.19 101 ASP A CA 1
ATOM 855 C C . ASP A 1 101 ? 8.573 -2.108 -5.866 1.00 85.19 101 ASP A C 1
ATOM 857 O O . ASP A 1 101 ? 8.735 -1.592 -6.968 1.00 85.19 101 ASP A O 1
ATOM 861 N N . ILE A 1 102 ? 8.761 -1.420 -4.746 1.00 84.25 102 ILE A N 1
ATOM 862 C CA . ILE A 1 102 ? 9.111 -0.002 -4.715 1.00 84.25 102 ILE A CA 1
ATOM 863 C C . ILE A 1 102 ? 10.481 0.233 -5.339 1.00 84.25 102 ILE A C 1
ATOM 865 O O . ILE A 1 102 ? 10.626 1.157 -6.136 1.00 84.25 102 ILE A O 1
ATOM 869 N N . MET A 1 103 ? 11.485 -0.588 -5.022 1.00 82.62 103 MET A N 1
ATOM 870 C CA . MET A 1 103 ? 12.816 -0.440 -5.612 1.00 82.62 103 MET A CA 1
ATOM 871 C C . MET A 1 103 ? 12.771 -0.667 -7.121 1.00 82.62 103 MET A C 1
ATOM 873 O O . MET A 1 103 ? 13.380 0.102 -7.862 1.00 82.62 103 MET A O 1
ATOM 877 N N . GLY A 1 104 ? 12.010 -1.659 -7.580 1.00 79.50 104 GLY A N 1
ATOM 878 C CA . GLY A 1 104 ? 11.746 -1.881 -8.992 1.00 79.50 104 GLY A CA 1
ATOM 879 C C . GLY A 1 104 ? 11.087 -0.677 -9.654 1.00 79.50 104 GLY A C 1
ATOM 880 O O . GLY A 1 104 ? 11.593 -0.193 -10.659 1.00 79.50 104 GLY A O 1
ATOM 881 N N . LEU A 1 105 ? 10.025 -0.133 -9.058 1.00 79.44 105 LEU A N 1
ATOM 882 C CA . LEU A 1 105 ? 9.302 1.030 -9.578 1.00 79.44 105 LEU A CA 1
ATOM 883 C C . LEU A 1 105 ? 10.180 2.287 -9.640 1.00 79.44 105 LEU A C 1
ATOM 885 O O . LEU A 1 105 ? 10.249 2.927 -10.686 1.00 79.44 105 LEU A O 1
ATOM 889 N N . VAL A 1 106 ? 10.892 2.611 -8.556 1.00 76.81 106 VAL A N 1
ATOM 890 C CA . VAL A 1 106 ? 11.731 3.818 -8.436 1.00 76.81 106 VAL A CA 1
ATOM 891 C C . VAL A 1 106 ? 12.918 3.796 -9.398 1.00 76.81 106 VAL A C 1
ATOM 893 O O . VAL A 1 106 ? 13.302 4.844 -9.914 1.00 76.81 106 VAL A O 1
ATOM 896 N N . HIS A 1 107 ? 13.505 2.622 -9.642 1.00 75.38 107 HIS A N 1
ATOM 897 C CA . HIS A 1 107 ? 14.638 2.470 -10.563 1.00 75.38 107 HIS A CA 1
ATOM 898 C C . HIS A 1 107 ? 14.205 2.085 -11.981 1.00 75.38 107 HIS A C 1
ATOM 900 O O . HIS A 1 107 ? 15.038 2.046 -12.888 1.00 75.38 107 HIS A O 1
ATOM 906 N N . SER A 1 108 ? 12.919 1.794 -12.193 1.00 68.94 108 SER A N 1
ATOM 907 C CA . SER A 1 108 ? 12.394 1.559 -13.529 1.00 68.94 108 SER A CA 1
ATOM 908 C C . SER A 1 108 ? 12.245 2.881 -14.270 1.00 68.94 108 SER A C 1
ATOM 910 O O . SER A 1 108 ? 11.597 3.816 -13.808 1.00 68.94 108 SER A O 1
ATOM 912 N N . ASP A 1 109 ? 12.785 2.931 -15.482 1.00 61.59 109 ASP A N 1
ATOM 913 C CA . ASP A 1 109 ? 12.514 3.986 -16.462 1.00 61.59 109 ASP A CA 1
ATOM 914 C C . ASP A 1 109 ? 11.084 3.839 -17.044 1.00 61.59 109 ASP A C 1
ATOM 916 O O . ASP A 1 109 ? 10.879 3.871 -18.258 1.00 61.59 109 ASP A O 1
ATOM 920 N N . PHE A 1 110 ? 10.058 3.617 -16.213 1.00 51.34 110 PHE A N 1
ATOM 921 C CA . PHE A 1 110 ? 8.667 3.563 -16.668 1.00 51.34 110 PHE A CA 1
ATOM 922 C C . PHE A 1 110 ? 8.196 4.965 -17.110 1.00 51.34 110 PHE A C 1
ATOM 924 O O . PHE A 1 110 ? 8.450 5.938 -16.400 1.00 51.34 110 PHE A O 1
ATOM 931 N N . PRO A 1 111 ? 7.499 5.119 -18.259 1.00 48.06 111 PRO A N 1
ATOM 932 C CA . PRO A 1 111 ? 6.997 4.090 -19.187 1.00 48.06 111 PRO A CA 1
ATOM 933 C C . PRO A 1 111 ? 7.972 3.659 -20.302 1.00 48.06 111 PRO A C 1
ATOM 935 O O . PRO A 1 111 ? 7.614 2.834 -21.143 1.00 48.06 111 PRO A O 1
ATOM 938 N N . ARG A 1 112 ? 9.195 4.199 -20.354 1.00 51.66 112 ARG A N 1
ATOM 939 C CA . ARG A 1 112 ? 10.174 3.965 -21.432 1.00 51.66 112 ARG A CA 1
ATOM 940 C C . ARG A 1 112 ? 10.700 2.527 -21.501 1.00 51.66 112 ARG A C 1
ATOM 942 O O . ARG A 1 112 ? 10.916 2.042 -22.607 1.00 51.66 112 ARG A O 1
ATOM 949 N N . THR A 1 113 ? 10.908 1.854 -20.367 1.00 58.66 113 THR A N 1
ATOM 950 C CA . THR A 1 113 ? 11.506 0.501 -20.324 1.00 58.66 113 THR A CA 1
ATOM 951 C C . THR A 1 113 ? 10.513 -0.636 -20.086 1.00 58.66 113 THR A C 1
ATOM 953 O O . THR A 1 113 ? 10.873 -1.780 -20.339 1.00 58.66 113 THR A O 1
ATOM 956 N N . LYS A 1 114 ? 9.269 -0.362 -19.651 1.00 54.16 114 LYS A N 1
ATOM 957 C CA . LYS A 1 114 ? 8.209 -1.365 -19.364 1.00 54.16 114 LYS A CA 1
ATOM 958 C C . LYS A 1 114 ? 8.631 -2.542 -18.455 1.00 54.16 114 LYS A C 1
ATOM 960 O O . LYS A 1 114 ? 7.991 -3.586 -18.480 1.00 54.16 114 LYS A O 1
ATOM 965 N N . GLN A 1 115 ? 9.715 -2.415 -17.691 1.00 58.22 115 GLN A N 1
ATOM 966 C CA . GLN A 1 115 ? 10.431 -3.586 -17.167 1.00 58.22 115 GLN A CA 1
ATOM 967 C C . GLN A 1 115 ? 10.104 -3.981 -15.727 1.00 58.22 115 GLN A C 1
ATOM 969 O O . GLN A 1 115 ? 10.669 -4.960 -15.250 1.00 58.22 115 GLN A O 1
ATOM 974 N N . TYR A 1 116 ? 9.202 -3.276 -15.040 1.00 70.31 116 TYR A N 1
ATOM 975 C CA . TYR A 1 116 ? 8.853 -3.641 -13.673 1.00 70.31 116 TYR A CA 1
ATOM 976 C C . TYR A 1 116 ? 7.351 -3.832 -13.480 1.00 70.31 116 TYR A C 1
ATOM 978 O O . TYR A 1 116 ? 6.575 -2.887 -13.605 1.00 70.31 116 TYR A O 1
ATOM 986 N N . LEU A 1 117 ? 6.967 -5.072 -13.176 1.00 75.06 117 LEU A N 1
ATOM 987 C CA . LEU A 1 117 ? 5.617 -5.457 -12.789 1.00 75.06 117 LEU A CA 1
ATOM 988 C C . LEU A 1 117 ? 5.613 -5.658 -11.264 1.00 75.06 117 LEU A C 1
ATOM 990 O O . LEU A 1 117 ? 6.402 -6.473 -10.780 1.00 75.06 117 LEU A O 1
ATOM 994 N N . PRO A 1 118 ? 4.766 -4.950 -10.498 1.00 82.62 118 PRO A N 1
ATOM 995 C CA . PRO A 1 118 ? 4.718 -5.055 -9.038 1.00 82.62 118 PRO A CA 1
ATOM 996 C C . PRO A 1 118 ? 3.972 -6.333 -8.615 1.00 82.62 118 PRO A C 1
ATOM 998 O O . PRO A 1 118 ? 2.819 -6.308 -8.177 1.00 82.62 118 PRO A O 1
ATOM 1001 N N . GLY A 1 119 ? 4.616 -7.481 -8.834 1.00 84.88 119 GLY A N 1
ATOM 1002 C CA . GLY A 1 119 ? 4.014 -8.802 -8.666 1.00 84.88 119 GLY A CA 1
ATOM 1003 C C . GLY A 1 119 ? 3.622 -9.108 -7.222 1.00 84.88 119 GLY A C 1
ATOM 1004 O O . GLY A 1 119 ? 2.575 -9.715 -6.995 1.00 84.88 119 GLY A O 1
ATOM 1005 N N . TYR A 1 120 ? 4.404 -8.650 -6.235 1.00 87.44 120 TYR A N 1
ATOM 1006 C CA . TYR A 1 120 ? 4.072 -8.873 -4.827 1.00 87.44 120 TYR A CA 1
ATOM 1007 C C . TYR A 1 120 ? 2.843 -8.051 -4.415 1.00 87.44 120 TYR A C 1
ATOM 1009 O O . TYR A 1 120 ? 1.935 -8.580 -3.772 1.00 87.44 120 TYR A O 1
ATOM 1017 N N . LEU A 1 121 ? 2.766 -6.787 -4.836 1.00 89.31 121 LEU A N 1
ATOM 1018 C CA . LEU A 1 121 ? 1.619 -5.914 -4.621 1.00 89.31 121 LEU A CA 1
ATOM 1019 C C . LEU A 1 121 ? 0.365 -6.505 -5.261 1.00 89.31 121 LEU A C 1
ATOM 1021 O O . LEU A 1 121 ? -0.655 -6.628 -4.583 1.00 89.31 121 LEU A O 1
ATOM 1025 N N . TYR A 1 122 ? 0.452 -6.938 -6.521 1.00 89.38 122 TYR A N 1
ATOM 1026 C CA . TYR A 1 122 ? -0.658 -7.589 -7.214 1.00 89.38 122 TYR A CA 1
ATOM 1027 C C . TYR A 1 122 ? -1.134 -8.844 -6.470 1.00 89.38 122 TYR A C 1
ATOM 1029 O O . TYR A 1 122 ? -2.330 -8.993 -6.204 1.00 89.38 122 TYR A O 1
ATOM 1037 N N . LEU A 1 123 ? -0.206 -9.711 -6.047 1.00 87.50 123 LEU A N 1
ATOM 1038 C CA . LEU A 1 123 ? -0.519 -10.894 -5.243 1.00 87.50 123 LEU A CA 1
ATOM 1039 C C . LEU A 1 123 ? -1.228 -10.506 -3.933 1.00 87.50 123 LEU A C 1
ATOM 1041 O O . LEU A 1 123 ? -2.225 -11.132 -3.567 1.00 87.50 123 LEU A O 1
ATOM 1045 N N . SER A 1 124 ? -0.744 -9.462 -3.251 1.00 87.00 124 SER A N 1
ATOM 1046 C CA . SER A 1 124 ? -1.317 -8.969 -1.993 1.00 87.00 124 SER A CA 1
ATOM 1047 C C . SER A 1 124 ? -2.627 -8.205 -2.157 1.00 87.00 124 SER A C 1
ATOM 1049 O O . SER A 1 124 ? -3.376 -8.121 -1.203 1.00 87.00 124 SER A O 1
ATOM 1051 N N . MET A 1 125 ? -2.942 -7.649 -3.324 1.00 88.50 125 MET A N 1
ATOM 1052 C CA . MET A 1 125 ? -4.170 -6.871 -3.519 1.00 88.50 125 MET A CA 1
ATOM 1053 C C . MET A 1 125 ? -5.289 -7.691 -4.151 1.00 88.50 125 MET A C 1
ATOM 1055 O O . MET A 1 125 ? -6.446 -7.577 -3.748 1.00 88.50 125 MET A O 1
ATOM 1059 N N . ILE A 1 126 ? -4.946 -8.468 -5.176 1.00 82.81 126 ILE A N 1
ATOM 1060 C CA . ILE A 1 126 ? -5.913 -9.067 -6.098 1.00 82.81 126 ILE A CA 1
ATOM 1061 C C . ILE A 1 126 ? -6.062 -10.557 -5.833 1.00 82.81 126 ILE A C 1
ATOM 1063 O O . ILE A 1 126 ? -7.179 -11.060 -5.754 1.00 82.81 126 ILE A O 1
ATOM 1067 N N . SER A 1 127 ? -4.944 -11.264 -5.664 1.00 75.75 127 SER A N 1
ATOM 1068 C CA . SER A 1 127 ? -4.972 -12.723 -5.557 1.00 75.75 127 SER A CA 1
ATOM 1069 C C . SER A 1 127 ? -5.335 -13.199 -4.152 1.00 75.75 127 SER A C 1
ATOM 1071 O O . SER A 1 127 ? -6.243 -14.007 -3.997 1.00 75.75 127 SER A O 1
ATOM 1073 N N . ASN A 1 128 ? -4.628 -12.720 -3.121 1.00 77.81 128 ASN A N 1
ATOM 1074 C CA . ASN A 1 128 ? -4.785 -13.205 -1.746 1.00 77.81 128 ASN A CA 1
ATOM 1075 C C . ASN A 1 128 ? -4.603 -12.076 -0.717 1.00 77.81 128 ASN A C 1
ATOM 1077 O O . ASN A 1 128 ? -3.618 -12.064 0.038 1.00 77.81 128 ASN A O 1
ATOM 1081 N N . PRO A 1 129 ? -5.537 -11.114 -0.666 1.00 81.38 129 PRO A N 1
ATOM 1082 C CA . PRO A 1 129 ? -5.405 -9.985 0.232 1.00 81.38 129 PRO A CA 1
ATOM 1083 C C . PRO A 1 129 ? -5.467 -10.399 1.698 1.00 81.38 129 PRO A C 1
ATOM 1085 O O . PRO A 1 129 ? -6.111 -11.381 2.068 1.00 81.38 129 PRO A O 1
ATOM 1088 N N . LEU A 1 130 ? -4.716 -9.669 2.522 1.00 80.81 130 LEU A N 1
ATOM 1089 C CA . LEU A 1 130 ? -4.501 -9.887 3.954 1.00 80.81 130 LEU A CA 1
ATOM 1090 C C . LEU A 1 130 ? -3.878 -11.246 4.322 1.00 80.81 130 LEU A C 1
ATOM 1092 O O . LEU A 1 130 ? -3.740 -11.575 5.500 1.00 80.81 130 LEU A O 1
ATOM 1096 N N . THR A 1 131 ? -3.441 -12.033 3.333 1.00 78.94 131 THR A N 1
ATOM 1097 C CA . THR A 1 131 ? -2.782 -13.321 3.571 1.00 78.94 131 THR A CA 1
ATOM 1098 C C . THR A 1 131 ? -1.270 -13.146 3.700 1.00 78.94 131 THR A C 1
ATOM 1100 O O . THR A 1 131 ? -0.601 -12.681 2.775 1.00 78.94 131 THR A O 1
ATOM 1103 N N . ILE A 1 132 ? -0.722 -13.545 4.850 1.00 72.69 132 ILE A N 1
ATOM 1104 C CA . ILE A 1 132 ? 0.716 -13.498 5.146 1.00 72.69 132 ILE A CA 1
ATOM 1105 C C . ILE A 1 132 ? 1.396 -14.756 4.585 1.00 72.69 132 ILE A C 1
ATOM 1107 O O . ILE A 1 132 ? 1.108 -15.868 5.030 1.00 72.69 132 ILE A O 1
ATOM 1111 N N . TYR A 1 133 ? 2.334 -14.578 3.652 1.00 67.56 133 TYR A N 1
ATOM 1112 C CA . TYR A 1 133 ? 3.155 -15.650 3.078 1.00 67.56 133 TYR A CA 1
ATOM 1113 C C . TYR A 1 133 ? 4.619 -15.451 3.434 1.00 67.56 133 TYR A C 1
ATOM 1115 O O . TYR A 1 133 ? 5.159 -14.404 3.115 1.00 67.56 133 TYR A O 1
ATOM 1123 N N . VAL A 1 134 ? 5.273 -16.461 4.007 1.00 70.06 134 VAL A N 1
ATOM 1124 C CA . VAL A 1 134 ? 6.742 -16.490 4.148 1.00 70.06 134 VAL A CA 1
ATOM 1125 C C . VAL A 1 134 ? 7.437 -16.437 2.781 1.00 70.06 134 VAL A C 1
ATOM 1127 O O . VAL A 1 134 ? 6.903 -16.968 1.808 1.00 70.06 134 VAL A O 1
ATOM 1130 N N . ASP A 1 135 ? 8.626 -15.829 2.726 1.00 65.31 135 ASP A N 1
ATOM 1131 C CA . ASP A 1 135 ? 9.323 -15.424 1.492 1.00 65.31 135 ASP A CA 1
ATOM 1132 C C . ASP A 1 135 ? 9.337 -16.492 0.386 1.00 65.31 135 ASP A C 1
ATOM 1134 O O . ASP A 1 135 ? 8.833 -16.238 -0.707 1.00 65.31 135 ASP A O 1
ATOM 1138 N N . GLU A 1 136 ? 9.781 -17.721 0.672 1.00 67.12 136 GLU A N 1
ATOM 1139 C CA . GLU A 1 136 ? 9.825 -18.812 -0.322 1.00 67.12 136 GLU A CA 1
ATOM 1140 C C . GLU A 1 136 ? 8.449 -19.201 -0.886 1.00 67.12 136 GLU A C 1
ATOM 1142 O O . GLU A 1 136 ? 8.336 -19.754 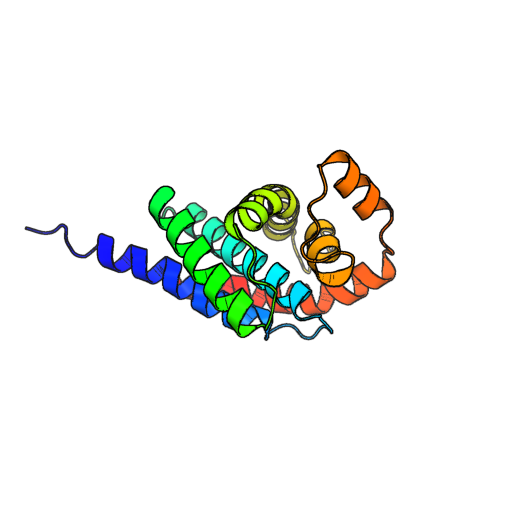-1.980 1.00 67.12 136 GLU A O 1
ATOM 1147 N N . VAL A 1 137 ? 7.385 -19.008 -0.108 1.00 72.69 137 VAL A N 1
ATOM 1148 C CA . VAL A 1 137 ? 6.008 -19.272 -0.545 1.00 72.69 137 VAL A CA 1
ATOM 1149 C C . VAL A 1 137 ? 5.501 -18.103 -1.381 1.00 72.69 137 VAL A C 1
ATOM 1151 O O . VAL A 1 137 ? 4.795 -18.324 -2.360 1.00 72.69 137 VAL A O 1
ATOM 1154 N N . SER A 1 138 ? 5.883 -16.876 -1.025 1.00 73.50 138 SER A N 1
ATOM 1155 C CA . SER A 1 138 ? 5.515 -15.682 -1.781 1.00 73.50 138 SER A CA 1
ATOM 1156 C C . SER A 1 138 ? 6.138 -15.665 -3.181 1.00 73.50 138 SER A C 1
ATOM 1158 O O . SER A 1 138 ? 5.422 -15.417 -4.143 1.00 73.50 138 SER A O 1
ATOM 1160 N N . GLU A 1 139 ? 7.418 -16.025 -3.321 1.00 75.19 139 GLU A N 1
ATOM 1161 C CA . GLU A 1 139 ? 8.114 -16.065 -4.617 1.00 75.19 139 GLU A CA 1
ATOM 1162 C C . GLU A 1 139 ? 7.496 -17.104 -5.553 1.00 75.19 139 GLU A C 1
ATOM 1164 O O . GLU A 1 139 ? 7.109 -16.774 -6.669 1.00 75.19 139 GLU A O 1
ATOM 1169 N N . ARG A 1 140 ? 7.266 -18.327 -5.053 1.00 77.50 140 ARG A N 1
ATOM 1170 C CA . ARG A 1 140 ? 6.555 -19.367 -5.812 1.00 77.50 140 ARG A CA 1
ATOM 1171 C C . ARG A 1 140 ? 5.179 -18.905 -6.281 1.00 77.50 140 ARG A C 1
ATOM 1173 O O . ARG A 1 140 ? 4.786 -19.190 -7.402 1.00 77.50 140 ARG A O 1
ATOM 1180 N N . LYS A 1 141 ? 4.443 -18.190 -5.428 1.00 81.06 141 LYS A N 1
ATOM 1181 C CA . LYS A 1 141 ? 3.121 -17.663 -5.780 1.00 81.06 141 LYS A CA 1
ATOM 1182 C C . LYS A 1 141 ? 3.185 -16.552 -6.821 1.00 81.06 141 LYS A C 1
ATOM 1184 O O . LYS A 1 141 ? 2.270 -16.475 -7.629 1.00 81.06 141 LYS A O 1
ATOM 1189 N N . ILE A 1 142 ? 4.231 -15.725 -6.806 1.00 79.81 142 ILE A N 1
ATOM 1190 C CA . ILE A 1 142 ? 4.479 -14.708 -7.836 1.00 79.81 142 ILE A CA 1
ATOM 1191 C C . ILE A 1 142 ? 4.782 -15.376 -9.181 1.00 79.81 142 ILE A C 1
ATOM 1193 O O . ILE A 1 142 ? 4.207 -14.976 -10.187 1.00 79.81 142 ILE A O 1
ATOM 1197 N N . ASP A 1 143 ? 5.614 -16.418 -9.191 1.00 81.56 143 ASP A N 1
ATOM 1198 C CA . ASP A 1 143 ? 5.949 -17.171 -10.409 1.00 81.56 143 ASP A CA 1
ATOM 1199 C C . ASP A 1 143 ? 4.737 -17.922 -10.997 1.00 81.56 143 ASP A C 1
ATOM 1201 O O . ASP A 1 143 ? 4.694 -18.207 -12.192 1.00 81.56 143 ASP A O 1
ATOM 1205 N N . GLU A 1 144 ? 3.744 -18.242 -10.161 1.00 84.56 144 GLU A N 1
ATOM 1206 C CA . GLU A 1 144 ? 2.476 -18.870 -10.554 1.00 84.56 144 GLU A CA 1
ATOM 1207 C C . GLU A 1 144 ? 1.422 -17.868 -11.075 1.00 84.56 144 GLU A C 1
ATOM 1209 O O . GLU A 1 144 ? 0.356 -18.302 -11.518 1.00 84.56 144 GLU A O 1
ATOM 1214 N N . LEU A 1 145 ? 1.667 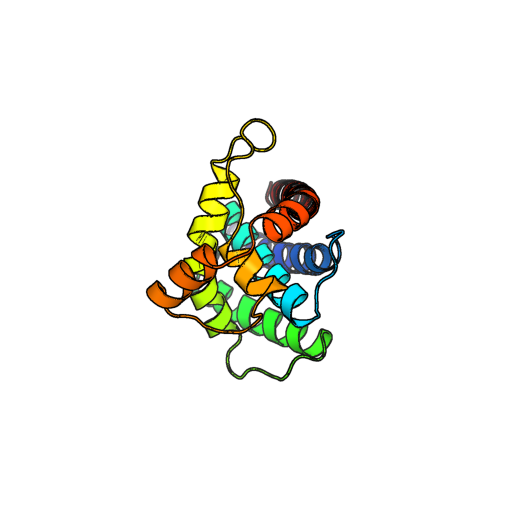-16.551 -11.007 1.00 81.38 145 LEU A N 1
ATOM 1215 C CA . LEU A 1 145 ? 0.704 -15.541 -11.460 1.00 81.38 145 LEU A CA 1
ATOM 1216 C C . LEU A 1 145 ? 0.513 -15.577 -12.979 1.00 81.38 145 LEU A C 1
ATOM 1218 O O . LEU A 1 145 ? 1.478 -15.661 -13.743 1.00 81.38 145 LEU A O 1
ATOM 1222 N N . ASP A 1 146 ? -0.734 -15.401 -13.425 1.00 79.69 146 ASP A N 1
ATOM 1223 C CA . ASP A 1 146 ? -0.993 -15.155 -14.839 1.00 79.69 146 ASP A CA 1
ATOM 1224 C C . ASP A 1 146 ? -0.433 -13.783 -15.231 1.00 79.69 146 ASP A C 1
ATOM 1226 O O . ASP A 1 146 ? -0.809 -12.733 -14.696 1.00 79.69 146 ASP A O 1
ATOM 1230 N N . THR A 1 147 ? 0.504 -13.796 -16.176 1.00 77.56 147 THR A N 1
ATOM 1231 C CA . THR A 1 147 ? 1.151 -12.579 -16.653 1.00 77.56 147 THR A CA 1
ATOM 1232 C C . THR A 1 147 ? 0.159 -11.678 -17.391 1.00 77.56 147 THR A C 1
ATOM 1234 O O . THR A 1 147 ? 0.359 -10.465 -17.384 1.00 77.56 147 THR A O 1
ATOM 1237 N N . SER A 1 148 ? -0.916 -12.210 -17.996 1.00 81.19 148 SER A N 1
ATOM 1238 C CA . SER A 1 148 ? -1.923 -11.363 -18.652 1.00 81.19 148 SER A CA 1
ATOM 1239 C C . SER A 1 148 ? -2.630 -10.448 -17.660 1.00 81.19 148 SER A C 1
ATOM 1241 O O . SER A 1 148 ? -2.698 -9.242 -17.892 1.00 81.19 148 SER A O 1
ATOM 1243 N N . ASP A 1 149 ? -3.065 -10.990 -16.524 1.00 79.38 149 ASP A N 1
ATOM 1244 C CA . ASP A 1 149 ? -3.810 -10.225 -15.522 1.00 79.38 149 ASP A CA 1
ATOM 1245 C C . ASP A 1 149 ? -2.915 -9.164 -14.866 1.00 79.38 149 ASP A C 1
ATOM 1247 O O . ASP A 1 149 ? -3.327 -8.029 -14.616 1.00 79.38 149 ASP A O 1
ATOM 1251 N N . LEU A 1 150 ? -1.641 -9.506 -14.650 1.00 79.81 150 LEU A N 1
ATOM 1252 C CA . LEU A 1 150 ? -0.643 -8.574 -14.136 1.00 79.81 150 LEU A CA 1
ATOM 1253 C C . LEU A 1 150 ? -0.380 -7.421 -15.120 1.00 79.81 150 LEU A C 1
ATOM 1255 O O . LEU A 1 150 ? -0.227 -6.270 -14.703 1.00 79.81 150 LEU A O 1
ATOM 1259 N N . VAL A 1 151 ? -0.357 -7.697 -16.428 1.00 81.19 151 VAL A N 1
ATOM 1260 C CA . VAL A 1 151 ? -0.223 -6.670 -17.475 1.00 81.19 151 VAL A CA 1
ATOM 1261 C C . VAL A 1 151 ? -1.444 -5.749 -17.500 1.00 81.19 151 VAL A C 1
ATOM 1263 O O . VAL A 1 151 ? -1.272 -4.531 -17.588 1.00 81.19 151 VAL A O 1
ATOM 1266 N N . GLU A 1 152 ? -2.654 -6.299 -17.375 1.00 84.31 152 GLU A N 1
ATOM 1267 C CA . GLU A 1 152 ? -3.892 -5.512 -17.304 1.00 84.31 152 GLU A CA 1
ATOM 1268 C C . GLU A 1 152 ? -3.919 -4.594 -16.077 1.00 84.31 152 GLU A C 1
ATOM 1270 O O . GLU A 1 152 ? -4.280 -3.423 -16.191 1.00 84.31 152 GLU A O 1
ATOM 1275 N N . PHE A 1 153 ? -3.456 -5.081 -14.924 1.00 86.50 153 PHE A N 1
ATOM 1276 C CA . PHE A 1 153 ? -3.316 -4.281 -13.706 1.00 86.50 153 PHE A CA 1
ATOM 1277 C C . PHE A 1 153 ? -2.273 -3.162 -13.828 1.00 86.50 153 PHE A C 1
ATOM 1279 O O . PHE A 1 153 ? -2.448 -2.071 -13.278 1.00 86.50 153 PHE A O 1
ATOM 1286 N N . THR A 1 154 ? -1.179 -3.415 -14.549 1.00 83.88 154 THR A N 1
ATOM 1287 C CA . THR A 1 154 ? -0.014 -2.519 -14.573 1.00 83.88 154 THR A CA 1
ATOM 1288 C C . THR A 1 154 ? -0.352 -1.134 -15.118 1.00 83.88 154 THR A C 1
ATOM 1290 O O . THR A 1 154 ? 0.125 -0.143 -14.576 1.00 83.88 154 THR A O 1
ATOM 1293 N N . GLY A 1 155 ? -1.192 -1.034 -16.152 1.00 85.19 155 GLY A N 1
ATOM 1294 C CA . GLY A 1 155 ? -1.582 0.257 -16.735 1.00 85.19 155 GLY A CA 1
ATOM 1295 C C . GLY A 1 155 ? -2.234 1.200 -15.710 1.00 85.19 155 GLY A C 1
ATOM 1296 O O . GLY A 1 155 ? -1.641 2.235 -15.388 1.00 85.19 155 GLY A O 1
ATOM 1297 N N . PRO A 1 156 ? -3.400 0.831 -15.146 1.00 89.81 156 PRO A N 1
ATOM 1298 C CA . PRO A 1 156 ? -4.071 1.607 -14.103 1.00 89.81 156 PRO A CA 1
ATOM 1299 C C . PRO A 1 156 ? -3.200 1.856 -12.870 1.00 89.81 156 PRO A C 1
ATOM 1301 O O . PRO A 1 156 ? -3.216 2.952 -12.304 1.00 89.81 156 PRO A O 1
ATOM 1304 N N . PHE A 1 157 ? -2.401 0.865 -12.459 1.00 90.31 157 PHE A N 1
ATOM 1305 C CA . PHE A 1 157 ? -1.496 1.035 -11.327 1.00 90.31 157 PHE A CA 1
ATOM 1306 C C . PHE A 1 157 ? -0.414 2.084 -11.600 1.00 90.31 157 PHE A C 1
ATOM 1308 O O . PHE A 1 157 ? -0.111 2.894 -10.730 1.00 90.31 157 PHE A O 1
ATOM 1315 N N . CYS A 1 158 ? 0.158 2.129 -12.802 1.00 86.75 158 CYS A N 1
ATOM 1316 C CA . CYS A 1 158 ? 1.174 3.119 -13.140 1.00 86.75 158 CYS A CA 1
ATOM 1317 C C . CYS A 1 158 ? 0.631 4.554 -13.145 1.00 86.75 158 CYS A C 1
ATOM 1319 O O . CYS A 1 158 ? 1.341 5.482 -12.742 1.00 86.75 158 CYS A O 1
ATOM 1321 N N . GLU A 1 159 ? -0.618 4.753 -13.569 1.00 89.19 159 GLU A N 1
ATOM 1322 C CA . GLU A 1 159 ? -1.294 6.052 -13.468 1.00 89.19 159 GLU A CA 1
ATOM 1323 C C . GLU A 1 159 ? -1.492 6.457 -12.004 1.00 89.19 159 GLU A C 1
ATOM 1325 O O . GLU A 1 159 ? -1.131 7.573 -11.611 1.00 89.19 159 GLU A O 1
ATOM 1330 N N . HIS A 1 160 ? -1.975 5.521 -11.182 1.00 93.00 160 HIS A N 1
ATOM 1331 C CA . HIS A 1 160 ? -2.106 5.694 -9.739 1.00 93.00 160 HIS A CA 1
ATOM 1332 C C . HIS A 1 160 ? -0.755 6.036 -9.077 1.00 93.00 160 HIS A C 1
ATOM 1334 O O . HIS A 1 160 ? -0.644 7.056 -8.394 1.00 93.00 160 HIS A O 1
ATOM 1340 N N . TYR A 1 161 ? 0.296 5.255 -9.339 1.00 90.81 161 TYR A N 1
ATOM 1341 C CA . TYR A 1 161 ? 1.649 5.461 -8.812 1.00 90.81 161 TYR A CA 1
ATOM 1342 C C . TYR A 1 161 ? 2.209 6.834 -9.204 1.00 90.81 161 TYR A C 1
ATOM 1344 O O . TYR A 1 161 ? 2.731 7.567 -8.363 1.00 90.81 161 TYR A O 1
ATOM 1352 N N . SER A 1 162 ? 2.044 7.230 -10.470 1.00 89.31 162 SER A N 1
ATOM 1353 C CA . SER A 1 162 ? 2.493 8.536 -10.967 1.00 89.31 162 SER A CA 1
ATOM 1354 C C . SER A 1 162 ? 1.790 9.691 -10.248 1.00 89.31 162 SER A C 1
ATOM 1356 O O . SER A 1 162 ? 2.424 10.684 -9.873 1.00 89.31 162 SER A O 1
ATOM 1358 N N . TRP A 1 163 ? 0.477 9.566 -10.028 1.00 93.88 163 TRP A N 1
ATOM 1359 C CA . TRP A 1 163 ? -0.292 10.522 -9.235 1.00 93.88 163 TRP A CA 1
ATOM 1360 C C . TRP A 1 163 ? 0.190 10.569 -7.781 1.00 93.88 163 TRP A C 1
ATOM 1362 O O . TRP A 1 163 ? 0.394 11.662 -7.242 1.00 93.88 163 TRP A O 1
ATOM 1372 N N . LEU A 1 164 ? 0.409 9.409 -7.163 1.00 93.62 164 LEU A N 1
ATOM 1373 C CA . LEU A 1 164 ? 0.807 9.272 -5.767 1.00 93.62 164 LEU A CA 1
ATOM 1374 C C . LEU A 1 164 ? 2.169 9.926 -5.512 1.00 93.62 164 LEU A C 1
ATOM 1376 O O . LEU A 1 164 ? 2.272 10.829 -4.680 1.00 93.62 164 LEU A O 1
ATOM 1380 N N . VAL A 1 165 ? 3.190 9.562 -6.297 1.00 90.62 165 VAL A N 1
ATOM 1381 C CA . VAL A 1 165 ? 4.549 10.122 -6.197 1.00 90.62 165 VAL A CA 1
ATOM 1382 C C . VAL A 1 165 ? 4.529 11.639 -6.369 1.00 90.62 165 VAL A C 1
ATOM 1384 O O . VAL A 1 165 ? 5.127 12.363 -5.568 1.00 90.62 165 VAL A O 1
ATOM 1387 N N . LYS A 1 166 ? 3.816 12.145 -7.385 1.00 91.06 166 LYS A N 1
ATOM 1388 C CA . LYS A 1 166 ? 3.689 13.588 -7.632 1.00 91.06 166 LYS A CA 1
ATOM 1389 C C . LYS A 1 166 ? 3.025 14.299 -6.453 1.00 91.06 166 LYS A C 1
ATOM 1391 O O . LYS A 1 166 ? 3.482 15.368 -6.051 1.00 91.06 166 LYS A O 1
ATOM 1396 N N . THR A 1 167 ? 1.957 13.718 -5.911 1.00 92.94 167 THR A N 1
ATOM 1397 C CA . THR A 1 167 ? 1.190 14.305 -4.806 1.00 92.94 167 THR A CA 1
ATOM 1398 C C . THR A 1 167 ? 2.032 14.367 -3.538 1.00 92.94 167 THR A C 1
ATOM 1400 O O . THR A 1 167 ? 2.176 15.444 -2.968 1.00 92.94 167 THR A O 1
ATOM 1403 N N . ILE A 1 168 ? 2.671 13.258 -3.159 1.00 90.75 168 ILE A N 1
ATOM 1404 C CA . ILE A 1 168 ? 3.531 13.180 -1.971 1.00 90.75 168 ILE A CA 1
ATOM 1405 C C . ILE A 1 168 ? 4.706 14.146 -2.098 1.00 90.75 168 ILE A C 1
ATOM 1407 O O . ILE A 1 168 ? 4.939 14.948 -1.199 1.00 90.75 168 ILE A O 1
ATOM 1411 N N . THR A 1 169 ? 5.398 14.141 -3.241 1.00 88.06 169 THR A N 1
ATOM 1412 C CA . THR A 1 169 ? 6.563 15.008 -3.476 1.00 88.06 169 THR A CA 1
ATOM 1413 C C . THR A 1 169 ? 6.214 16.493 -3.351 1.00 88.06 169 THR A C 1
ATOM 1415 O O . THR A 1 169 ? 7.019 17.271 -2.848 1.00 88.06 169 THR A O 1
ATOM 1418 N N . ASN A 1 170 ? 5.020 16.906 -3.786 1.00 87.88 170 ASN A N 1
ATOM 1419 C CA . ASN A 1 170 ? 4.5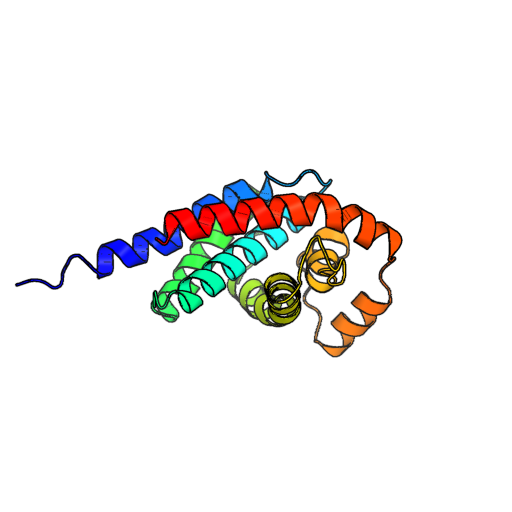61 18.291 -3.644 1.00 87.88 170 ASN A CA 1
ATOM 1420 C C . ASN A 1 170 ? 4.158 18.649 -2.210 1.00 87.88 170 ASN A C 1
ATOM 1422 O O . ASN A 1 170 ? 4.153 19.824 -1.866 1.00 87.88 170 ASN A O 1
ATOM 1426 N N . THR A 1 171 ? 3.787 17.663 -1.395 1.00 85.62 171 THR A N 1
ATOM 1427 C CA . THR A 1 171 ? 3.403 17.862 0.005 1.00 85.62 171 THR A CA 1
ATOM 1428 C C . THR A 1 171 ? 4.607 17.901 0.946 1.00 85.62 171 THR A C 1
ATOM 1430 O O . THR A 1 171 ? 4.560 18.603 1.952 1.00 85.62 171 THR A O 1
ATOM 1433 N N . ILE A 1 172 ? 5.683 17.173 0.632 1.00 79.50 172 ILE A N 1
ATOM 1434 C CA . ILE A 1 172 ? 6.889 17.108 1.478 1.00 79.50 172 ILE A CA 1
ATOM 1435 C C . ILE A 1 172 ? 7.936 18.197 1.175 1.00 79.50 172 ILE A C 1
ATOM 1437 O O . ILE A 1 172 ? 8.859 18.371 1.971 1.00 79.50 172 ILE A O 1
ATOM 1441 N N . LYS A 1 173 ? 7.816 18.909 0.046 1.00 68.50 173 LYS A N 1
ATOM 1442 C CA . LYS A 1 173 ? 8.664 20.059 -0.328 1.00 68.50 173 LYS A CA 1
ATOM 1443 C C . LYS A 1 173 ? 8.207 21.341 0.368 1.00 68.50 173 LYS A C 1
ATOM 1445 O O . LYS A 1 173 ? 9.078 22.046 0.928 1.00 68.50 173 LYS A O 1
#

Sequence (173 aa):
MFFFNFFSKKEDVLASIFKIAEKGMYNIDFPISKEGRFELLMFDIWLGEFLTENNSIYIDYEQKIKSTEEYLKLMASKLGLPPEKKCERIYIFRKDGWMRDIMGLVHSDFPRTKQYLPGYLYLSMISNPLTIYVDEVSERKIDELDTSDLVEFTGPFCEHYSWLVKTITNTIK

pLDDT: mean 81.59, std 14.02, range [34.03, 97.06]

Foldseek 3Di:
DPDPPLVVLLVVLLVLLLVLLLVLLVQFPDDFALLLSLLSSLLSSLLLVVVCVVVVSDDDPVVSLVVVQVSSQVSCVVSVHPRDPTPSVLSVQLSVLCVVVSVQVVPDPPPVRVPGQSLLSCCCTPVPPPDRDDDVRSVVVSVVDDVVVSVVRVVRVVVSVVVSCVSSVVSSD

Radius of gyration: 16.21 Å; chains: 1; bounding box: 32×50×43 Å